Protein AF-A0A2D7C0W1-F1 (afdb_monomer_lite)

Secondary structure (DSSP, 8-state):
------PPP-SPPP---PPPTTHHHHHHHHHHHHHHHHHHHHHHHHHHHHHHHHTT---HHHHHH----HHHHHHHHHHHHHHHHHHHHHHHT--------

Structure (mmCIF, N/CA/C/O backbone):
data_AF-A0A2D7C0W1-F1
#
_entry.id   AF-A0A2D7C0W1-F1
#
loop_
_atom_site.group_PDB
_atom_site.id
_atom_site.type_symbol
_atom_site.label_atom_id
_atom_site.label_alt_id
_atom_site.label_comp_id
_atom_site.label_asym_id
_atom_site.label_entity_id
_atom_site.label_seq_id
_atom_site.pdbx_PDB_ins_code
_atom_site.Cartn_x
_atom_site.Cartn_y
_atom_site.Cartn_z
_atom_site.occupancy
_atom_site.B_iso_or_equiv
_atom_site.auth_seq_id
_atom_site.auth_comp_id
_atom_site.auth_asym_id
_atom_site.auth_atom_id
_atom_site.pdbx_PDB_model_num
ATOM 1 N N . MET A 1 1 ? 3.600 43.812 -45.821 1.00 52.62 1 MET A N 1
ATOM 2 C CA . MET A 1 1 ? 3.532 42.543 -45.056 1.00 52.62 1 MET A CA 1
ATOM 3 C C . MET A 1 1 ? 4.872 42.340 -44.355 1.00 52.62 1 MET A C 1
ATOM 5 O O . MET A 1 1 ? 5.893 42.461 -45.019 1.00 52.62 1 MET A O 1
ATOM 9 N N . LYS A 1 2 ? 4.906 42.151 -43.026 1.00 54.41 2 LYS A N 1
ATOM 10 C CA . LYS A 1 2 ? 6.163 41.908 -42.289 1.00 54.41 2 LYS A CA 1
ATOM 11 C C . LYS A 1 2 ? 6.593 40.452 -42.497 1.00 54.41 2 LYS A C 1
ATOM 13 O O . LYS A 1 2 ? 5.837 39.546 -42.166 1.00 54.41 2 LYS A O 1
ATOM 18 N N . ASN A 1 3 ? 7.800 40.244 -43.021 1.00 60.72 3 ASN A N 1
ATOM 19 C CA . ASN A 1 3 ? 8.396 38.918 -43.176 1.00 60.72 3 ASN A CA 1
ATOM 20 C C . ASN A 1 3 ? 8.899 38.426 -41.814 1.00 60.72 3 ASN A C 1
ATOM 22 O O . ASN A 1 3 ? 9.958 38.851 -41.351 1.00 60.72 3 ASN A O 1
ATOM 26 N N . PHE A 1 4 ? 8.146 37.537 -41.168 1.00 67.19 4 PHE A N 1
ATOM 27 C CA . PHE A 1 4 ? 8.630 36.811 -39.998 1.00 67.19 4 PHE A CA 1
ATOM 28 C C . PHE A 1 4 ? 9.625 35.744 -40.457 1.00 67.19 4 PHE A C 1
ATOM 30 O 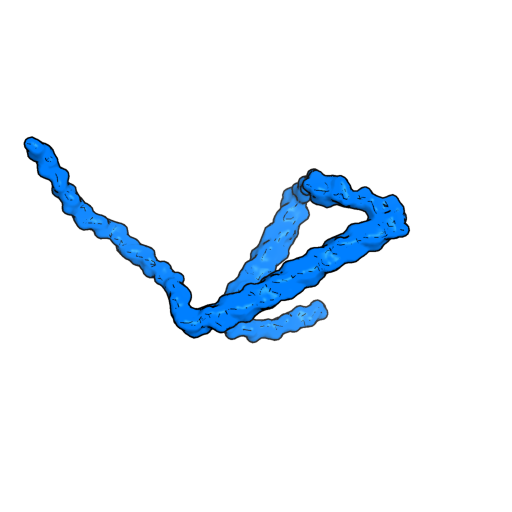O . PHE A 1 4 ? 9.252 34.764 -41.098 1.00 67.19 4 PHE A O 1
ATOM 37 N N . LYS A 1 5 ? 10.911 35.948 -40.158 1.00 72.75 5 LYS A N 1
ATOM 38 C CA . LYS A 1 5 ? 11.933 34.917 -40.353 1.00 72.75 5 LYS A CA 1
ATOM 39 C C . LYS A 1 5 ? 11.802 33.901 -39.219 1.00 72.75 5 LYS A C 1
ATOM 41 O O . LYS A 1 5 ? 12.049 34.232 -38.064 1.00 72.75 5 LYS A O 1
ATOM 46 N N . LEU A 1 6 ? 11.392 32.680 -39.552 1.00 71.50 6 LEU A N 1
ATOM 47 C CA . LEU A 1 6 ? 11.416 31.553 -38.623 1.00 71.50 6 LEU A CA 1
ATOM 48 C C . LEU A 1 6 ? 12.879 31.178 -38.368 1.00 71.50 6 LEU A C 1
ATOM 50 O O . LEU A 1 6 ? 13.591 30.777 -39.288 1.00 71.50 6 LEU A O 1
ATOM 54 N N . HIS A 1 7 ? 13.340 31.339 -37.131 1.00 73.88 7 HIS A N 1
ATOM 55 C CA . HIS A 1 7 ? 14.634 30.810 -36.715 1.00 73.88 7 HIS A CA 1
ATOM 56 C C . HIS A 1 7 ? 14.484 29.317 -36.392 1.00 73.88 7 HIS A C 1
ATOM 58 O O . HIS A 1 7 ? 13.492 28.939 -35.761 1.00 73.88 7 HIS A O 1
ATOM 64 N N . PRO A 1 8 ? 15.426 28.454 -36.817 1.00 72.94 8 PRO A N 1
ATOM 65 C CA . PRO A 1 8 ? 15.360 27.034 -36.500 1.00 72.94 8 PRO A CA 1
ATOM 66 C C . PRO A 1 8 ? 15.400 26.839 -34.982 1.00 72.94 8 PRO A C 1
ATOM 68 O O . PRO A 1 8 ? 16.153 27.516 -34.278 1.00 72.94 8 PRO A O 1
ATOM 71 N N . ALA A 1 9 ? 14.581 25.914 -34.477 1.00 70.62 9 ALA A N 1
ATOM 72 C CA . ALA A 1 9 ? 14.559 25.582 -33.060 1.00 70.62 9 ALA A CA 1
ATOM 73 C C . ALA A 1 9 ? 15.956 25.114 -32.615 1.00 70.62 9 ALA A C 1
ATOM 75 O O . ALA A 1 9 ? 16.475 24.114 -33.104 1.00 70.62 9 ALA A O 1
ATOM 76 N N . THR A 1 10 ? 16.564 25.838 -31.676 1.00 74.06 10 THR A N 1
ATOM 77 C CA . THR A 1 10 ? 17.880 25.510 -31.099 1.00 74.06 10 THR A CA 1
ATOM 78 C C . THR A 1 10 ? 17.791 24.459 -29.990 1.00 74.06 10 THR A C 1
ATOM 80 O O . THR A 1 10 ? 18.809 23.995 -29.474 1.00 74.06 10 THR A O 1
ATOM 83 N N . SER A 1 11 ? 16.575 24.056 -29.607 1.00 67.69 11 SER A N 1
ATOM 84 C CA . SER A 1 11 ? 16.347 23.031 -28.596 1.00 67.69 11 SER A CA 1
ATOM 85 C C . SER A 1 11 ? 16.713 21.651 -29.136 1.00 67.69 11 SER A C 1
ATOM 87 O O . SER A 1 11 ? 16.108 21.173 -30.097 1.00 67.69 11 SER A O 1
ATOM 89 N N . LYS A 1 12 ? 17.653 20.967 -28.477 1.00 66.69 12 LYS A N 1
ATOM 90 C CA . LYS A 1 12 ? 17.920 19.552 -28.753 1.00 66.69 12 LYS A CA 1
ATOM 91 C C . LYS A 1 12 ? 16.654 18.734 -28.449 1.00 66.69 12 LYS A C 1
ATOM 93 O O . LYS A 1 12 ? 16.088 18.908 -27.365 1.00 66.69 12 LYS A O 1
ATOM 98 N N . PRO A 1 13 ? 16.206 17.841 -29.348 1.00 61.34 13 PRO A N 1
ATOM 99 C CA . PRO A 1 13 ? 15.066 16.981 -29.065 1.00 61.34 13 PRO A CA 1
ATOM 100 C C . PRO A 1 13 ? 15.377 16.124 -27.833 1.00 61.34 13 PRO A C 1
ATOM 102 O O . PRO A 1 13 ? 16.417 15.464 -27.768 1.00 61.34 13 PRO A O 1
ATOM 105 N N . ARG A 1 14 ? 14.487 16.134 -26.831 1.00 60.47 14 ARG A N 1
ATOM 106 C CA . ARG A 1 14 ? 14.588 15.190 -25.712 1.00 60.47 14 ARG A CA 1
ATOM 107 C C . ARG A 1 14 ? 14.419 13.784 -26.282 1.00 60.47 14 ARG A C 1
ATOM 109 O O . ARG A 1 14 ? 13.344 13.459 -26.781 1.00 60.47 14 ARG A O 1
ATOM 116 N N . LYS A 1 15 ? 15.454 12.947 -26.178 1.00 59.28 15 LYS A N 1
ATOM 117 C CA . LYS A 1 15 ? 15.328 11.504 -26.412 1.00 59.28 15 LYS A CA 1
ATOM 118 C C . LYS A 1 15 ? 14.391 10.940 -25.346 1.00 59.28 15 LYS A C 1
ATOM 120 O O . LYS A 1 15 ? 14.809 10.718 -24.213 1.00 59.28 15 LYS A O 1
ATOM 125 N N . ARG A 1 16 ? 13.115 10.764 -25.679 1.00 57.91 16 ARG A N 1
ATOM 126 C CA . ARG A 1 16 ? 12.206 9.968 -24.853 1.00 57.91 16 ARG A CA 1
ATOM 127 C C . ARG A 1 16 ? 12.488 8.506 -25.178 1.00 57.91 16 ARG A C 1
ATOM 129 O O . ARG A 1 16 ? 12.418 8.134 -26.347 1.00 57.91 16 ARG A O 1
ATOM 136 N N . LYS A 1 17 ? 12.835 7.700 -24.172 1.00 65.62 17 LYS A N 1
ATOM 137 C CA . LYS A 1 17 ? 12.768 6.242 -24.316 1.00 65.62 17 LYS A CA 1
ATOM 138 C C . LYS A 1 17 ? 11.297 5.914 -24.585 1.00 65.62 17 LYS A C 1
ATOM 140 O O . LYS A 1 17 ? 10.457 6.195 -23.736 1.00 65.62 17 LYS A O 1
ATOM 145 N N . SER A 1 18 ? 10.989 5.466 -25.798 1.00 73.12 18 SER A N 1
ATOM 146 C CA . SER A 1 18 ? 9.680 4.881 -26.093 1.00 73.12 18 SER A CA 1
ATOM 147 C C . SER A 1 18 ? 9.746 3.402 -25.774 1.00 73.12 18 SER A C 1
ATOM 149 O O . SER A 1 18 ? 10.810 2.800 -25.920 1.00 73.12 18 SER A O 1
ATOM 151 N N . LEU A 1 19 ? 8.617 2.861 -25.336 1.00 78.31 19 LEU A N 1
ATOM 152 C CA . LEU A 1 19 ? 8.464 1.431 -25.133 1.00 78.31 19 LEU A CA 1
ATOM 153 C C . LEU A 1 19 ? 8.646 0.714 -26.469 1.00 78.31 19 LEU A C 1
ATOM 155 O O . LEU A 1 19 ? 8.150 1.177 -27.500 1.00 78.31 19 LEU A O 1
ATOM 159 N N . ILE A 1 20 ? 9.377 -0.389 -26.434 1.00 84.06 20 ILE A N 1
ATOM 160 C CA . ILE A 1 20 ? 9.533 -1.309 -27.557 1.00 84.06 20 ILE A CA 1
ATOM 161 C C . ILE A 1 20 ? 8.635 -2.530 -27.349 1.00 84.06 20 ILE A C 1
ATOM 163 O O . ILE A 1 20 ? 8.097 -2.748 -26.268 1.00 84.06 20 ILE A O 1
ATOM 167 N N . GLU A 1 21 ? 8.457 -3.338 -28.390 1.00 84.06 21 GLU A N 1
ATOM 168 C CA . GLU A 1 21 ? 7.550 -4.493 -28.361 1.00 84.06 21 GLU A CA 1
ATOM 169 C C . GLU A 1 21 ? 7.876 -5.483 -27.227 1.00 84.06 21 GLU A C 1
ATOM 171 O O . GLU A 1 21 ? 6.972 -5.965 -26.551 1.00 84.06 21 GLU A O 1
ATOM 176 N N . SER A 1 22 ? 9.161 -5.690 -26.921 1.00 82.88 22 SER A N 1
ATOM 177 C CA . SER A 1 22 ? 9.595 -6.547 -25.809 1.00 82.88 22 SER A CA 1
ATOM 178 C C . SER A 1 22 ? 9.274 -5.993 -24.414 1.00 82.88 22 SER A C 1
ATOM 180 O O . SER A 1 22 ? 9.363 -6.729 -23.435 1.00 82.88 22 SER A O 1
ATOM 182 N N . ASP A 1 23 ? 8.917 -4.712 -24.290 1.00 84.12 23 ASP A N 1
ATOM 183 C CA . ASP A 1 23 ? 8.530 -4.121 -23.003 1.00 84.12 23 ASP A CA 1
ATOM 184 C C . ASP A 1 23 ? 7.077 -4.459 -22.634 1.00 84.12 23 ASP A C 1
ATOM 186 O O . ASP A 1 23 ? 6.696 -4.345 -21.469 1.00 84.12 23 ASP A O 1
ATOM 190 N N . VAL A 1 24 ? 6.258 -4.894 -23.602 1.00 87.69 24 VAL A N 1
ATOM 191 C CA . VAL A 1 24 ? 4.827 -5.174 -23.397 1.00 87.69 24 VAL A CA 1
ATOM 192 C C . VAL A 1 24 ? 4.620 -6.285 -22.368 1.00 87.69 24 VAL A C 1
ATOM 194 O O . VAL A 1 24 ? 3.783 -6.144 -21.477 1.00 87.69 24 VAL A O 1
ATOM 197 N N . GLU A 1 25 ? 5.412 -7.356 -22.437 1.00 84.25 25 GLU A N 1
ATOM 198 C CA . GLU A 1 25 ? 5.343 -8.465 -21.478 1.00 84.25 25 GLU A CA 1
ATOM 199 C C . GLU A 1 25 ? 5.728 -8.015 -20.064 1.00 84.25 25 GLU A C 1
ATOM 201 O O . GLU A 1 25 ? 5.024 -8.321 -19.100 1.00 84.25 25 GLU A O 1
ATOM 206 N N . LYS A 1 26 ? 6.797 -7.217 -19.941 1.00 82.56 26 LYS A N 1
ATOM 207 C CA . LYS A 1 26 ? 7.261 -6.682 -18.652 1.00 82.56 26 LYS A CA 1
ATOM 208 C C . LYS A 1 26 ? 6.230 -5.751 -18.020 1.00 82.56 26 LYS A C 1
ATOM 210 O O . LYS A 1 26 ? 5.983 -5.825 -16.821 1.00 82.56 26 LYS A O 1
ATOM 215 N N . ILE A 1 27 ? 5.581 -4.913 -18.827 1.00 86.44 27 ILE A N 1
ATOM 216 C CA . ILE A 1 27 ? 4.48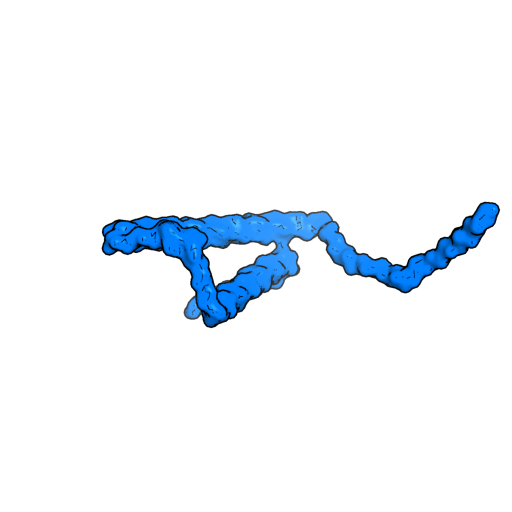9 -4.047 -18.370 1.00 86.44 27 ILE A CA 1
ATOM 217 C C . ILE A 1 27 ? 3.286 -4.878 -17.932 1.00 86.44 27 ILE A C 1
ATOM 219 O O . ILE A 1 27 ? 2.720 -4.604 -16.876 1.00 86.44 27 ILE A O 1
ATOM 223 N N . GLY A 1 28 ? 2.908 -5.899 -18.705 1.00 86.88 28 GLY A N 1
ATOM 224 C CA . GLY A 1 28 ? 1.836 -6.819 -18.328 1.00 86.88 28 GLY A CA 1
ATOM 225 C C . GLY A 1 28 ? 2.105 -7.470 -16.972 1.00 86.88 28 GLY A C 1
ATOM 226 O O . GLY A 1 28 ? 1.243 -7.447 -16.094 1.00 86.88 28 GLY A O 1
ATOM 227 N N . GLN A 1 29 ? 3.330 -7.957 -16.762 1.00 84.69 29 GLN A N 1
ATOM 228 C CA . GLN A 1 29 ? 3.753 -8.532 -15.489 1.00 84.69 29 GLN A CA 1
ATOM 229 C C . GLN A 1 29 ? 3.713 -7.506 -14.348 1.00 84.69 29 GLN A C 1
ATOM 231 O O . GLN A 1 29 ? 3.141 -7.790 -13.298 1.00 84.69 29 GLN A O 1
ATOM 236 N N . ALA A 1 30 ? 4.258 -6.304 -14.552 1.00 83.69 30 ALA A N 1
ATOM 237 C CA . ALA A 1 30 ? 4.267 -5.251 -13.539 1.00 83.69 30 ALA A CA 1
ATOM 238 C C . ALA A 1 30 ? 2.848 -4.808 -13.143 1.00 83.69 30 ALA A C 1
ATOM 240 O O . ALA A 1 30 ? 2.581 -4.589 -11.962 1.00 83.69 30 ALA A O 1
ATOM 241 N N . ILE A 1 31 ? 1.917 -4.723 -14.102 1.00 89.00 31 ILE A N 1
ATOM 242 C CA . ILE A 1 31 ? 0.505 -4.418 -13.830 1.00 89.00 31 ILE A CA 1
ATOM 243 C C . ILE A 1 31 ? -0.123 -5.527 -12.987 1.00 89.00 31 ILE A C 1
ATOM 245 O O . ILE A 1 31 ? -0.749 -5.223 -11.977 1.00 89.00 31 ILE A O 1
ATOM 249 N N . LEU A 1 32 ? 0.066 -6.798 -13.354 1.00 87.88 32 LEU A N 1
ATOM 250 C CA . LEU A 1 32 ? -0.482 -7.926 -12.594 1.00 87.88 32 LEU A CA 1
ATOM 251 C C . LEU A 1 32 ? 0.065 -7.969 -11.161 1.00 87.88 32 LEU A C 1
ATOM 253 O O . LEU A 1 32 ? -0.710 -8.134 -10.215 1.00 87.88 32 LEU A O 1
ATOM 257 N N . THR A 1 33 ? 1.375 -7.768 -10.992 1.00 84.88 33 THR A N 1
ATOM 258 C CA . THR A 1 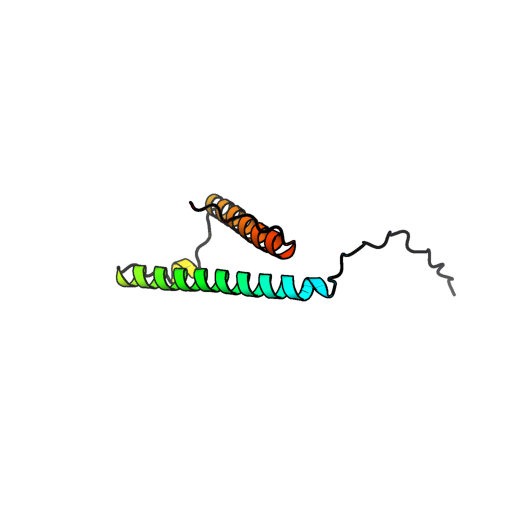33 ? 2.011 -7.661 -9.673 1.00 84.88 33 THR A CA 1
ATOM 259 C C . THR A 1 33 ? 1.409 -6.502 -8.879 1.00 84.88 33 THR A C 1
ATOM 261 O O . THR A 1 33 ? 0.952 -6.701 -7.755 1.00 84.88 33 THR A O 1
ATOM 264 N N . LEU A 1 34 ? 1.321 -5.307 -9.471 1.00 86.19 34 LEU A N 1
ATOM 265 C CA . LEU A 1 34 ? 0.769 -4.130 -8.803 1.00 86.19 34 LEU A CA 1
ATOM 266 C C . LEU A 1 34 ? -0.701 -4.327 -8.409 1.00 86.19 34 LEU A C 1
ATOM 268 O O . LEU A 1 34 ? -1.085 -3.985 -7.294 1.00 86.19 34 LEU A O 1
ATOM 272 N N . THR A 1 35 ? -1.524 -4.906 -9.285 1.00 89.81 35 THR A N 1
ATOM 273 C CA . THR A 1 35 ? -2.929 -5.208 -8.984 1.00 89.81 35 THR A CA 1
ATOM 274 C C . THR A 1 35 ? -3.048 -6.169 -7.803 1.00 89.81 35 THR A C 1
ATOM 276 O O . THR A 1 35 ? -3.854 -5.925 -6.905 1.00 89.81 35 THR A O 1
ATOM 279 N N . LYS A 1 36 ? -2.228 -7.225 -7.759 1.00 88.44 36 LYS A N 1
ATOM 280 C CA . LYS A 1 36 ? -2.212 -8.180 -6.643 1.00 88.44 36 LYS A CA 1
ATOM 281 C C . LYS A 1 36 ? -1.826 -7.511 -5.321 1.00 88.44 36 LYS A C 1
ATOM 283 O O . LYS A 1 36 ? -2.473 -7.755 -4.301 1.00 88.44 36 LYS A O 1
ATOM 288 N N . GLU A 1 37 ? -0.795 -6.673 -5.334 1.00 85.38 37 GLU A N 1
ATOM 289 C CA . GLU A 1 37 ? -0.343 -5.943 -4.146 1.00 85.38 37 GLU A CA 1
ATOM 290 C C . GLU A 1 37 ? -1.420 -4.966 -3.650 1.00 85.38 37 GLU A C 1
ATOM 292 O O . GLU A 1 37 ? -1.746 -4.961 -2.463 1.00 85.38 37 GLU A O 1
ATOM 297 N N . ILE A 1 38 ? -2.044 -4.199 -4.555 1.00 90.88 38 ILE A N 1
ATOM 298 C CA . ILE A 1 38 ? -3.145 -3.283 -4.214 1.00 90.88 38 ILE A CA 1
ATOM 299 C C . ILE A 1 38 ? -4.313 -4.051 -3.596 1.00 90.88 38 ILE A C 1
ATOM 301 O O . ILE A 1 38 ? -4.836 -3.636 -2.562 1.00 90.88 38 ILE A O 1
ATOM 305 N N . TRP A 1 39 ? -4.703 -5.179 -4.194 1.00 91.25 39 TRP A N 1
ATOM 306 C CA . TRP A 1 39 ? -5.806 -5.984 -3.678 1.00 91.25 39 TRP A CA 1
ATOM 307 C C . TRP A 1 39 ? -5.503 -6.546 -2.286 1.00 91.25 39 TRP A C 1
ATOM 309 O O . TRP A 1 39 ? -6.329 -6.460 -1.384 1.00 91.25 39 TRP A O 1
ATOM 319 N N . THR A 1 40 ? -4.280 -7.035 -2.073 1.00 90.81 40 THR A N 1
ATOM 320 C CA . THR A 1 40 ? -3.843 -7.545 -0.766 1.00 90.81 40 THR A CA 1
ATOM 321 C C . THR A 1 40 ? -3.901 -6.458 0.311 1.00 90.81 40 THR A C 1
ATOM 323 O O . THR A 1 40 ? -4.312 -6.722 1.442 1.00 90.81 40 THR A O 1
ATOM 326 N N . LEU A 1 41 ? -3.512 -5.223 -0.021 1.00 90.94 41 LEU A N 1
ATOM 327 C CA . LEU A 1 41 ? -3.601 -4.086 0.896 1.00 90.94 41 LEU A CA 1
ATOM 328 C C . LEU A 1 41 ? -5.053 -3.698 1.194 1.00 90.94 41 LEU A C 1
ATOM 330 O O . LEU A 1 41 ? -5.385 -3.482 2.359 1.00 90.94 41 LEU A O 1
ATOM 334 N N . ALA A 1 42 ? -5.913 -3.660 0.173 1.00 92.38 42 ALA A N 1
ATOM 335 C CA . ALA A 1 42 ? -7.335 -3.366 0.333 1.00 92.38 42 ALA A CA 1
ATOM 336 C C . ALA A 1 42 ? -8.030 -4.406 1.228 1.00 92.38 42 ALA A C 1
ATOM 338 O O . ALA A 1 42 ? -8.704 -4.034 2.187 1.00 92.38 42 ALA A O 1
ATOM 339 N N . ASP A 1 43 ? -7.787 -5.700 0.992 1.00 96.44 43 ASP A N 1
ATOM 340 C CA . ASP A 1 43 ? -8.328 -6.782 1.821 1.00 96.44 43 ASP A CA 1
ATOM 341 C C . ASP A 1 43 ? -7.880 -6.643 3.278 1.00 96.44 43 ASP A C 1
ATOM 343 O O . ASP A 1 43 ? -8.695 -6.702 4.201 1.00 96.44 43 ASP A O 1
ATOM 347 N N . ARG A 1 44 ? -6.583 -6.407 3.513 1.00 95.88 44 ARG A N 1
ATOM 348 C CA . ARG A 1 44 ? -6.055 -6.221 4.873 1.00 95.88 44 ARG A CA 1
ATOM 349 C C . ARG A 1 44 ? -6.668 -5.010 5.570 1.00 95.88 44 ARG A C 1
ATOM 351 O O . ARG A 1 44 ? -6.932 -5.094 6.770 1.00 95.88 44 ARG A O 1
ATOM 358 N N . GLN A 1 45 ? -6.902 -3.920 4.846 1.00 94.50 45 GLN A N 1
ATOM 359 C CA . GLN A 1 45 ? -7.535 -2.717 5.379 1.00 94.50 45 GLN A CA 1
ATOM 360 C C . GLN A 1 45 ? -8.984 -3.006 5.805 1.00 94.50 45 GLN A C 1
ATOM 362 O O . GLN A 1 45 ? -9.325 -2.822 6.974 1.00 94.50 45 GLN A O 1
ATOM 367 N N . ILE A 1 46 ? -9.786 -3.596 4.912 1.00 95.00 46 ILE A N 1
ATOM 368 C CA . ILE A 1 46 ? -11.184 -3.977 5.180 1.00 95.00 46 ILE A CA 1
ATOM 369 C C . ILE A 1 46 ? -11.274 -4.943 6.366 1.00 95.00 46 ILE A C 1
ATOM 371 O O . ILE A 1 46 ? -12.119 -4.787 7.252 1.00 95.00 46 ILE A O 1
ATOM 375 N N . ILE A 1 47 ? -10.405 -5.956 6.407 1.00 96.81 47 ILE A N 1
ATOM 376 C CA . ILE A 1 47 ? -10.357 -6.926 7.505 1.00 96.81 47 ILE A CA 1
ATOM 377 C C . ILE A 1 47 ? -10.005 -6.226 8.823 1.00 96.81 47 ILE A C 1
ATOM 379 O O . ILE A 1 47 ? -10.635 -6.510 9.842 1.00 96.81 47 ILE A O 1
ATOM 383 N N . THR A 1 48 ? -9.036 -5.306 8.815 1.00 96.69 48 THR A N 1
ATOM 384 C CA . THR A 1 48 ? -8.616 -4.561 10.012 1.00 96.69 48 THR A CA 1
ATOM 385 C C . THR A 1 48 ? -9.760 -3.717 10.563 1.00 96.69 48 THR A C 1
ATOM 387 O O . THR A 1 48 ? -10.080 -3.835 11.747 1.00 96.69 48 THR A O 1
ATOM 390 N N . GLU A 1 49 ? -10.434 -2.945 9.710 1.00 95.56 49 GLU A N 1
ATOM 391 C CA . GLU A 1 49 ? -11.610 -2.149 10.081 1.00 95.56 49 GLU A CA 1
ATOM 392 C C . GLU A 1 49 ? -12.724 -3.024 10.668 1.00 95.56 49 GLU A C 1
ATOM 394 O O . GLU A 1 49 ? -13.268 -2.728 11.733 1.00 95.56 49 GLU A O 1
ATOM 399 N N . ASN A 1 50 ? -13.013 -4.169 10.041 1.00 96.62 50 ASN A N 1
ATOM 400 C CA . ASN A 1 50 ? -14.017 -5.107 10.544 1.00 96.62 50 ASN A CA 1
ATOM 401 C C . ASN A 1 50 ? -13.635 -5.720 11.899 1.00 96.62 50 ASN A C 1
ATOM 403 O O . ASN A 1 50 ? -14.499 -5.908 12.757 1.00 96.62 50 ASN A O 1
ATOM 407 N N . ILE A 1 51 ? -12.359 -6.055 12.112 1.00 97.56 51 ILE A N 1
ATOM 408 C CA . ILE A 1 51 ? -11.874 -6.577 13.397 1.00 97.56 51 ILE A CA 1
ATOM 409 C C . ILE A 1 51 ? -11.996 -5.508 14.488 1.00 97.56 51 ILE A C 1
ATOM 411 O O . ILE A 1 51 ? -12.439 -5.829 15.591 1.00 97.56 51 ILE A O 1
ATOM 415 N N . LEU A 1 52 ? -11.630 -4.258 14.198 1.00 97.25 52 LEU A N 1
ATOM 416 C CA . LEU A 1 52 ? -11.761 -3.144 15.140 1.00 97.25 52 LEU A CA 1
ATOM 417 C C . LEU A 1 52 ? -13.227 -2.892 15.492 1.00 97.25 52 LEU A C 1
ATOM 419 O O . LEU A 1 52 ? -13.577 -2.867 16.674 1.00 97.25 52 LEU A O 1
ATOM 423 N N . LYS A 1 53 ? -14.106 -2.865 14.486 1.00 96.50 53 LYS A N 1
ATOM 424 C CA . LYS A 1 53 ? -15.548 -2.707 14.684 1.00 96.50 53 LYS A CA 1
ATOM 425 C C . LYS A 1 53 ? -16.141 -3.825 15.539 1.00 96.50 53 LYS A C 1
ATOM 427 O O . LYS A 1 53 ? -16.902 -3.555 16.463 1.00 96.50 53 LYS A O 1
ATOM 432 N N . LYS A 1 54 ? -15.732 -5.082 15.316 1.00 96.81 54 LYS A N 1
ATOM 433 C CA . LYS A 1 54 ? -16.117 -6.229 16.168 1.00 96.81 54 LYS A CA 1
ATOM 434 C C . LYS A 1 54 ? -15.658 -6.085 17.622 1.00 96.81 54 LYS A C 1
ATOM 436 O O . LYS A 1 54 ? -16.287 -6.655 18.507 1.00 96.81 54 LYS A O 1
ATOM 441 N N . LYS A 1 55 ? -14.580 -5.339 17.873 1.00 97.50 55 LYS A N 1
ATOM 442 C CA . LYS A 1 55 ? -14.082 -5.006 19.217 1.00 97.50 55 LYS A CA 1
ATOM 443 C C . LYS A 1 55 ? -14.718 -3.736 19.800 1.00 97.50 55 LYS A C 1
ATOM 445 O O . LYS A 1 55 ? -14.312 -3.310 20.876 1.00 97.50 55 LYS A O 1
ATOM 450 N N . GLY A 1 56 ? -15.705 -3.152 19.118 1.00 96.88 56 GLY A N 1
ATOM 451 C CA . GLY A 1 56 ? -16.407 -1.943 19.552 1.00 96.88 56 GLY A CA 1
ATOM 452 C C . GLY A 1 56 ? -15.701 -0.634 19.194 1.00 96.88 56 GLY A C 1
ATOM 453 O O . GLY A 1 56 ? -16.076 0.404 19.726 1.00 96.88 56 GLY A O 1
ATOM 454 N N . ILE A 1 57 ? -14.692 -0.672 18.320 1.00 97.19 57 ILE A N 1
ATOM 455 C CA . ILE A 1 57 ? -13.953 0.506 17.855 1.00 97.19 57 ILE A CA 1
ATOM 456 C C . ILE A 1 57 ? -14.337 0.748 16.388 1.00 97.19 57 ILE A C 1
ATOM 458 O O . ILE A 1 57 ? -13.854 0.045 15.501 1.00 97.19 57 ILE A O 1
ATOM 462 N N . ASP A 1 58 ? -15.251 1.687 16.133 1.00 94.25 58 ASP A N 1
ATOM 463 C CA . ASP A 1 58 ? -15.670 2.052 14.772 1.00 94.25 58 ASP A CA 1
ATOM 464 C C . ASP A 1 58 ? -14.872 3.264 14.282 1.00 94.25 58 ASP A C 1
ATOM 466 O O . ASP A 1 58 ? -15.104 4.377 14.741 1.00 94.25 58 ASP A O 1
ATOM 470 N N . ILE A 1 59 ? -13.938 3.020 13.360 1.00 94.00 59 ILE A N 1
ATOM 471 C CA . ILE A 1 59 ? -13.012 4.033 12.831 1.00 94.00 59 ILE A CA 1
ATOM 472 C C . ILE A 1 59 ? -13.384 4.525 11.430 1.00 94.00 59 ILE A C 1
ATOM 474 O O . ILE A 1 59 ? -12.568 5.154 10.761 1.00 94.00 59 ILE A O 1
ATOM 478 N N . THR A 1 60 ? -14.589 4.204 10.949 1.00 89.69 60 THR A N 1
ATOM 479 C CA . THR A 1 60 ? -14.994 4.470 9.557 1.00 89.69 60 THR A CA 1
ATOM 480 C C . THR A 1 60 ? -14.887 5.959 9.207 1.00 89.69 60 THR A C 1
ATOM 482 O O . THR A 1 60 ? -14.281 6.314 8.201 1.00 89.69 60 THR A O 1
ATOM 485 N N . GLU A 1 61 ? -15.436 6.840 10.050 1.00 92.31 61 GLU A N 1
ATOM 486 C CA . GLU A 1 61 ? -15.360 8.292 9.828 1.00 92.31 61 GLU A CA 1
ATOM 487 C C . GLU A 1 61 ? -13.943 8.827 10.041 1.00 92.31 61 GLU A C 1
ATOM 489 O O . GLU A 1 61 ? -13.484 9.708 9.317 1.00 92.31 61 GLU A O 1
ATOM 494 N N . GLU A 1 62 ? -13.229 8.276 11.020 1.00 92.69 62 GLU A N 1
ATOM 495 C CA . GLU A 1 62 ? -11.873 8.703 11.339 1.00 92.69 62 GLU A CA 1
ATOM 496 C C . GLU A 1 62 ? -10.945 8.445 10.159 1.00 92.69 62 GLU A C 1
ATOM 498 O O . GLU A 1 62 ? -10.214 9.351 9.800 1.00 92.69 62 GLU A O 1
ATOM 503 N N . ILE A 1 63 ? -11.029 7.293 9.485 1.00 90.06 63 ILE A N 1
ATOM 504 C CA . ILE A 1 63 ? -10.238 7.011 8.277 1.00 90.06 63 ILE A CA 1
ATOM 505 C C . ILE A 1 63 ? -10.475 8.048 7.173 1.00 90.06 63 ILE A C 1
ATOM 507 O O . ILE A 1 63 ? -9.507 8.511 6.571 1.00 90.06 63 ILE A O 1
ATOM 511 N N . GLU A 1 64 ? -11.731 8.417 6.909 1.00 87.75 64 GLU A N 1
ATOM 512 C CA . GLU A 1 64 ? -12.084 9.329 5.812 1.00 87.75 64 GLU A CA 1
ATOM 513 C C . GLU A 1 64 ? -11.548 10.749 6.049 1.00 87.75 64 GLU A C 1
ATOM 515 O O . GLU A 1 64 ? -11.117 11.433 5.120 1.00 87.75 64 GLU A O 1
ATOM 520 N N . PHE A 1 65 ? -11.546 11.194 7.307 1.00 93.25 65 PHE A N 1
ATOM 521 C CA . PHE A 1 65 ? -11.185 12.567 7.665 1.00 93.25 65 PHE A CA 1
ATOM 522 C C . PHE A 1 65 ? -9.809 12.701 8.328 1.00 93.25 65 PHE A C 1
ATOM 524 O O . PHE A 1 65 ? -9.376 13.825 8.609 1.00 93.25 65 PHE A O 1
ATOM 531 N N . TYR A 1 66 ? -9.104 11.593 8.574 1.00 92.88 66 TYR A N 1
ATOM 532 C CA . TYR A 1 66 ? -7.819 11.606 9.263 1.00 92.88 66 TYR A CA 1
ATOM 533 C C . TYR A 1 66 ? -6.778 12.408 8.483 1.00 92.88 66 TYR A C 1
ATOM 535 O O . TYR A 1 66 ? -6.523 12.176 7.302 1.00 92.88 66 TYR A O 1
ATOM 543 N N . GLN A 1 67 ? -6.123 13.331 9.184 1.00 92.75 67 GLN A N 1
ATOM 544 C CA . GLN A 1 67 ? -4.984 14.076 8.665 1.00 92.75 67 GLN A CA 1
ATOM 545 C C . GLN A 1 67 ? -3.701 13.515 9.289 1.00 92.75 67 GLN A C 1
ATOM 547 O O . GLN A 1 67 ? -3.526 13.623 10.508 1.00 92.75 67 GLN A O 1
ATOM 552 N N . PRO A 1 68 ? -2.798 12.918 8.489 1.00 90.12 68 PRO A N 1
ATOM 553 C CA . PRO A 1 68 ? -1.526 12.416 8.984 1.00 90.12 68 PRO A CA 1
ATOM 554 C C . PRO A 1 68 ? -0.695 13.526 9.623 1.00 90.12 68 PRO A C 1
ATOM 556 O O . PRO A 1 68 ? -0.640 14.656 9.132 1.00 90.12 68 PRO A O 1
ATOM 559 N N . THR A 1 69 ? 0.016 13.195 10.700 1.00 94.81 69 THR A N 1
ATOM 560 C CA . THR A 1 69 ? 1.028 14.108 11.235 1.00 94.81 69 THR A CA 1
ATOM 561 C C . THR A 1 69 ? 2.211 14.218 10.261 1.00 94.81 69 THR A C 1
ATOM 563 O O . THR A 1 69 ? 2.429 13.313 9.446 1.00 94.81 69 THR A O 1
ATOM 566 N N . PRO A 1 70 ? 3.034 15.279 10.343 1.00 94.94 70 PRO A N 1
ATOM 567 C CA . PRO A 1 70 ? 4.226 15.408 9.503 1.00 94.94 70 PRO A CA 1
ATOM 568 C C . PRO A 1 70 ? 5.197 14.221 9.613 1.00 94.94 70 PRO A C 1
ATOM 570 O O . PRO A 1 70 ? 5.895 13.890 8.654 1.00 94.94 70 PRO A O 1
ATOM 573 N N . GLU A 1 71 ? 5.263 13.579 10.779 1.00 94.06 71 GLU A N 1
ATOM 574 C CA . GLU A 1 71 ? 6.086 12.394 11.027 1.00 94.06 71 GLU A CA 1
ATOM 575 C C . GLU A 1 71 ? 5.530 11.176 10.290 1.00 94.06 71 GLU A C 1
ATOM 577 O O . GLU A 1 71 ? 6.281 10.482 9.600 1.00 94.06 71 GLU A O 1
ATOM 582 N N . LEU A 1 72 ? 4.215 10.955 10.384 1.00 91.88 72 LEU A N 1
ATOM 583 C CA . LEU A 1 72 ? 3.549 9.859 9.692 1.00 91.88 72 LEU A CA 1
ATOM 584 C C . LEU A 1 72 ? 3.615 10.045 8.171 1.00 91.88 72 LEU A C 1
ATOM 586 O O . LEU A 1 72 ? 3.925 9.095 7.458 1.00 91.88 72 LEU A O 1
ATOM 590 N N . GLU A 1 73 ? 3.431 11.266 7.666 1.00 93.06 73 GLU A N 1
ATOM 591 C CA . GLU A 1 73 ? 3.535 11.557 6.229 1.00 93.06 73 GLU A CA 1
ATOM 592 C C . GLU A 1 73 ? 4.933 11.227 5.680 1.00 93.06 73 GLU A C 1
ATOM 594 O O . GLU A 1 73 ? 5.066 10.641 4.605 1.00 93.06 73 GLU A O 1
ATOM 599 N N . LYS A 1 74 ? 5.999 11.522 6.437 1.00 94.06 74 LYS A N 1
ATOM 600 C CA . LYS A 1 74 ? 7.370 11.136 6.056 1.00 94.06 74 LYS A CA 1
ATOM 601 C C . LYS A 1 74 ? 7.547 9.623 5.999 1.00 94.06 74 LYS A C 1
ATOM 603 O O . LYS A 1 74 ? 8.234 9.116 5.108 1.00 94.06 74 LYS A O 1
ATOM 608 N N . GLU A 1 75 ? 6.957 8.892 6.940 1.00 92.38 75 GLU A N 1
ATOM 609 C CA . GLU A 1 75 ? 7.009 7.432 6.926 1.00 92.38 75 GLU A CA 1
ATOM 610 C C . GLU A 1 75 ? 6.249 6.860 5.721 1.00 92.38 75 GLU A C 1
ATOM 612 O O . GLU A 1 75 ? 6.773 5.981 5.025 1.00 92.38 75 GLU A O 1
ATOM 617 N N . LEU A 1 76 ? 5.053 7.386 5.441 1.00 90.94 76 LEU A N 1
ATOM 618 C CA . LEU A 1 76 ? 4.244 7.014 4.282 1.00 90.94 76 LEU A CA 1
ATOM 619 C C . LEU A 1 76 ? 4.980 7.306 2.971 1.00 90.94 76 LEU A C 1
ATOM 621 O O . LEU A 1 76 ? 5.021 6.444 2.093 1.00 90.94 76 LEU A O 1
ATOM 625 N 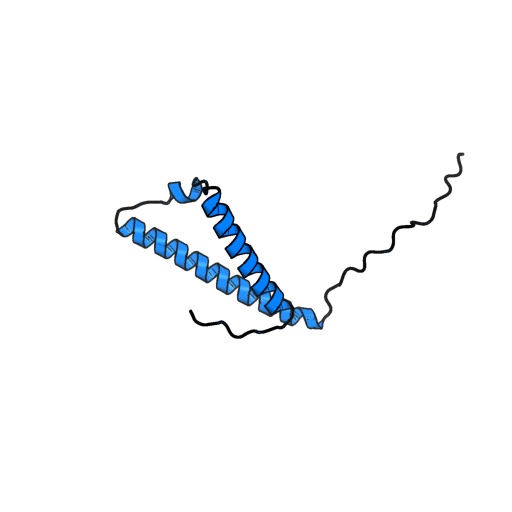N . ASP A 1 77 ? 5.638 8.460 2.849 1.00 92.19 7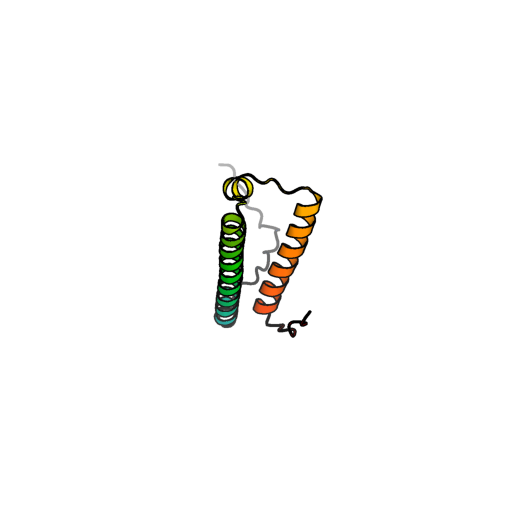7 ASP A N 1
ATOM 626 C CA . ASP A 1 77 ? 6.437 8.805 1.672 1.00 92.19 77 ASP A CA 1
ATOM 627 C C . ASP A 1 77 ? 7.623 7.851 1.467 1.00 92.19 77 ASP A C 1
ATOM 629 O O . ASP A 1 77 ? 7.870 7.385 0.350 1.00 92.19 77 ASP A O 1
ATOM 633 N N . ARG A 1 78 ? 8.318 7.474 2.548 1.00 92.69 78 ARG A N 1
ATOM 634 C CA . ARG A 1 78 ? 9.386 6.464 2.493 1.00 92.69 78 ARG A CA 1
ATOM 635 C C . ARG A 1 78 ? 8.857 5.123 1.979 1.00 92.69 78 ARG A C 1
ATOM 637 O O . ARG A 1 78 ? 9.467 4.529 1.088 1.00 92.69 78 ARG A O 1
ATOM 644 N N . LYS A 1 79 ? 7.720 4.656 2.504 1.00 87.44 79 LYS A N 1
ATOM 645 C CA . LYS A 1 79 ? 7.081 3.400 2.070 1.00 87.44 79 LYS A CA 1
ATOM 646 C C . LYS A 1 79 ? 6.627 3.471 0.608 1.00 87.44 79 LYS A C 1
ATOM 648 O O . LYS A 1 79 ? 6.874 2.537 -0.153 1.00 87.44 79 LYS A O 1
ATOM 653 N N . ARG A 1 80 ? 6.040 4.599 0.190 1.00 88.25 80 ARG A N 1
ATOM 654 C CA . ARG A 1 80 ? 5.617 4.862 -1.195 1.00 88.25 80 ARG A CA 1
ATOM 655 C C . ARG A 1 80 ? 6.796 4.782 -2.163 1.00 88.25 80 ARG A C 1
ATOM 657 O O . ARG A 1 80 ? 6.710 4.090 -3.173 1.00 88.25 80 ARG A O 1
ATOM 664 N N . LYS A 1 81 ? 7.922 5.421 -1.833 1.00 88.62 81 LYS A N 1
ATOM 665 C CA . LYS A 1 81 ? 9.156 5.361 -2.636 1.00 88.62 81 LYS A CA 1
ATOM 666 C C . LYS A 1 81 ? 9.707 3.941 -2.755 1.00 88.62 81 LYS A C 1
ATOM 668 O O . LYS A 1 81 ? 10.118 3.553 -3.843 1.00 88.62 81 LYS A O 1
ATOM 673 N N . ALA A 1 82 ? 9.671 3.155 -1.677 1.00 85.25 82 ALA A N 1
ATOM 674 C CA . ALA A 1 82 ? 10.102 1.757 -1.706 1.00 85.25 82 ALA A CA 1
ATOM 675 C C . ALA A 1 82 ? 9.203 0.879 -2.597 1.00 85.25 82 ALA A C 1
ATOM 677 O O . ALA A 1 82 ? 9.706 0.025 -3.321 1.00 85.25 82 ALA A O 1
ATOM 678 N N . LEU A 1 83 ? 7.881 1.096 -2.584 1.00 82.19 83 LEU A N 1
ATOM 679 C CA . LEU A 1 83 ? 6.958 0.417 -3.501 1.00 82.19 83 LEU A CA 1
ATOM 680 C C . LEU A 1 83 ? 7.235 0.796 -4.960 1.00 82.19 83 LEU A C 1
ATOM 682 O O . LEU A 1 83 ? 7.364 -0.089 -5.798 1.00 82.19 83 LEU A O 1
ATOM 686 N N . ILE A 1 84 ? 7.374 2.093 -5.252 1.00 84.62 84 ILE A N 1
ATOM 687 C CA . ILE A 1 84 ? 7.688 2.576 -6.605 1.00 84.62 84 ILE A CA 1
ATOM 688 C C . ILE A 1 84 ? 8.999 1.965 -7.101 1.00 84.62 84 ILE A C 1
ATOM 690 O O . ILE A 1 84 ? 9.056 1.522 -8.242 1.00 84.62 84 ILE A O 1
ATOM 694 N N . LYS A 1 85 ? 10.030 1.897 -6.246 1.00 84.12 85 LYS A N 1
ATOM 695 C CA . LYS A 1 85 ? 11.302 1.267 -6.604 1.00 84.12 85 LYS A CA 1
ATOM 696 C C . LYS A 1 85 ? 11.102 -0.194 -7.015 1.00 84.12 85 LYS A C 1
ATOM 698 O O . LYS A 1 85 ? 11.535 -0.549 -8.097 1.00 84.12 85 LYS A O 1
ATOM 703 N N . ARG A 1 86 ? 10.383 -0.996 -6.219 1.00 78.00 86 ARG A N 1
ATOM 704 C CA . ARG A 1 86 ? 10.099 -2.406 -6.551 1.00 78.00 86 ARG A CA 1
ATOM 705 C C . ARG A 1 86 ? 9.396 -2.559 -7.902 1.00 78.00 86 ARG A C 1
ATOM 707 O O . ARG A 1 86 ? 9.805 -3.378 -8.709 1.00 78.00 86 ARG A O 1
ATOM 714 N N . VAL A 1 87 ? 8.393 -1.723 -8.180 1.00 79.75 87 VAL A N 1
ATOM 715 C CA . VAL A 1 87 ? 7.683 -1.741 -9.473 1.00 79.75 87 VAL A CA 1
ATOM 716 C C . VAL A 1 87 ? 8.611 -1.371 -10.637 1.00 79.75 87 VAL A C 1
ATOM 718 O O . VAL A 1 87 ? 8.491 -1.935 -11.720 1.00 79.75 87 VAL A O 1
ATOM 721 N N . ILE A 1 88 ? 9.532 -0.423 -10.437 1.00 82.12 88 ILE A N 1
ATOM 722 C CA . ILE A 1 88 ? 10.525 -0.054 -11.455 1.00 82.12 88 ILE A CA 1
ATOM 723 C C . ILE A 1 88 ? 11.545 -1.181 -11.656 1.00 82.12 88 ILE A C 1
ATOM 725 O O . ILE A 1 88 ? 11.816 -1.524 -12.802 1.00 82.12 88 ILE A O 1
ATOM 729 N N . ASP A 1 89 ? 12.058 -1.782 -10.581 1.00 78.31 89 ASP A N 1
ATOM 730 C CA . ASP A 1 89 ? 13.005 -2.903 -10.648 1.00 78.31 89 ASP A CA 1
ATOM 731 C C . ASP A 1 89 ? 12.387 -4.087 -11.435 1.00 78.31 89 ASP A C 1
ATOM 733 O O . ASP A 1 89 ? 13.028 -4.653 -12.326 1.00 78.31 89 ASP A O 1
ATOM 737 N N . ASP A 1 90 ? 11.101 -4.387 -11.196 1.00 73.75 90 ASP A N 1
ATOM 738 C CA . ASP A 1 90 ? 10.333 -5.400 -11.938 1.00 73.75 90 ASP A CA 1
ATOM 739 C C . ASP A 1 90 ? 10.214 -5.063 -13.437 1.00 73.75 90 ASP A C 1
ATOM 741 O O . ASP A 1 90 ? 10.354 -5.940 -14.294 1.00 73.75 90 ASP A O 1
ATOM 745 N N . LEU A 1 91 ? 9.982 -3.788 -13.776 1.00 74.38 91 LEU A N 1
ATOM 746 C CA . LEU A 1 91 ? 9.930 -3.320 -15.167 1.00 74.38 91 LEU A CA 1
ATOM 747 C C . LEU A 1 91 ? 11.296 -3.399 -15.861 1.00 74.38 91 LEU A C 1
ATOM 749 O O . LEU A 1 91 ? 11.369 -3.657 -17.065 1.00 74.38 91 LEU A O 1
ATOM 753 N N . GLU A 1 92 ? 12.382 -3.173 -15.127 1.00 77.75 92 GLU A N 1
ATOM 754 C CA . GLU A 1 92 ? 13.744 -3.258 -15.655 1.00 77.75 92 GLU A CA 1
ATOM 755 C C . GLU A 1 92 ? 14.205 -4.724 -15.790 1.00 77.75 92 GLU A C 1
ATOM 757 O O . GLU A 1 92 ? 14.985 -5.046 -16.693 1.00 77.75 92 GLU A O 1
ATOM 762 N N . GLY A 1 93 ? 13.597 -5.645 -15.033 1.00 65.44 93 GLY A N 1
ATOM 763 C CA . GLY A 1 93 ? 13.906 -7.078 -15.032 1.00 65.44 93 GLY A CA 1
ATOM 764 C C . GLY A 1 93 ? 15.037 -7.449 -14.070 1.00 65.44 93 GLY A C 1
ATOM 765 O O . GLY A 1 93 ? 15.604 -8.536 -14.181 1.00 65.44 93 GLY A O 1
ATOM 766 N N . GLU A 1 94 ? 15.371 -6.559 -13.135 1.00 58.47 94 GLU A N 1
ATOM 767 C CA . GLU A 1 94 ? 16.322 -6.816 -12.055 1.00 58.47 94 GLU A CA 1
ATOM 768 C C . GLU A 1 94 ? 15.585 -7.480 -10.882 1.00 58.47 94 GLU A C 1
ATOM 770 O O . GLU A 1 94 ? 15.254 -6.850 -9.882 1.00 58.47 94 GLU A O 1
ATOM 775 N N . TYR A 1 95 ? 15.290 -8.778 -11.005 1.00 52.19 95 TYR A N 1
ATOM 776 C CA . TYR A 1 95 ? 14.691 -9.533 -9.904 1.00 52.19 95 TYR A CA 1
ATOM 777 C C . TYR A 1 95 ? 15.743 -9.802 -8.814 1.00 52.19 95 TYR A C 1
ATOM 779 O O . TYR A 1 95 ? 16.573 -10.703 -8.943 1.00 52.19 95 TYR A O 1
ATOM 787 N N . GLY A 1 96 ? 15.719 -9.019 -7.734 1.00 54.03 96 GLY A N 1
ATOM 788 C CA . GLY A 1 96 ? 16.411 -9.342 -6.484 1.00 54.03 96 GLY A CA 1
ATOM 789 C C . GLY A 1 96 ? 15.533 -10.235 -5.596 1.00 54.03 96 GLY A C 1
ATOM 790 O O . GLY A 1 96 ? 14.322 -10.012 -5.540 1.00 54.03 96 GLY A O 1
ATOM 791 N N . PRO A 1 97 ? 16.085 -11.251 -4.903 1.00 44.28 97 PRO A N 1
ATOM 792 C CA . PRO A 1 97 ? 15.299 -12.067 -3.984 1.00 44.28 97 PRO A CA 1
ATOM 793 C C . PRO A 1 97 ? 14.683 -11.181 -2.898 1.00 44.28 97 PRO A C 1
ATOM 795 O O . PRO A 1 97 ? 15.355 -10.322 -2.330 1.00 44.28 97 PRO A O 1
ATOM 798 N N . LEU A 1 98 ? 13.395 -11.398 -2.622 1.00 49.06 98 LEU A N 1
ATOM 799 C CA . LEU A 1 98 ? 12.698 -10.766 -1.508 1.00 49.06 98 LEU A CA 1
ATOM 800 C C . LEU A 1 98 ? 13.403 -11.204 -0.221 1.00 49.06 98 LEU A C 1
ATOM 802 O O . LEU A 1 98 ? 13.273 -12.364 0.175 1.00 49.06 98 LEU A O 1
ATOM 806 N N . GLU A 1 99 ? 14.184 -10.312 0.391 1.00 47.50 99 GLU A N 1
ATOM 807 C CA . GLU A 1 99 ? 14.695 -10.534 1.741 1.00 47.50 99 GLU A CA 1
ATOM 808 C C . GLU A 1 99 ? 13.487 -10.796 2.645 1.00 47.50 99 GLU A C 1
ATOM 810 O O . GLU A 1 99 ? 12.592 -9.959 2.788 1.00 47.50 99 GLU A O 1
ATOM 815 N N . GLN A 1 100 ? 13.422 -12.027 3.150 1.00 42.78 100 GLN A N 1
ATOM 816 C CA .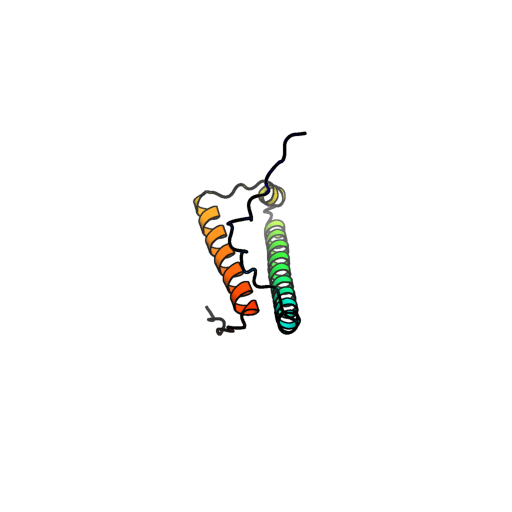 GLN A 1 100 ? 12.487 -12.412 4.191 1.00 42.78 100 GLN A CA 1
ATOM 817 C C . GLN A 1 100 ? 12.985 -11.776 5.491 1.00 42.78 100 GLN A C 1
ATOM 819 O O . GLN A 1 100 ? 14.176 -11.862 5.780 1.00 42.78 100 GLN A O 1
ATOM 824 N N . GLU A 1 101 ? 12.046 -11.110 6.165 1.00 40.19 101 GLU A N 1
ATOM 825 C CA . GLU A 1 101 ? 12.118 -10.339 7.423 1.00 40.19 101 GLU A CA 1
ATOM 826 C C . GLU A 1 101 ? 13.323 -10.562 8.352 1.00 40.19 101 GLU A C 1
ATOM 828 O O . GLU A 1 101 ? 13.620 -11.723 8.718 1.00 40.19 101 GLU A O 1
#

Radius of gyration: 23.27 Å; chains: 1; bounding box: 34×55×65 Å

pLDDT: mean 81.65, std 14.65, range [40.19, 97.56]

Foldseek 3Di:
DDDDDDDPDPDDDPPDPDDDPVLVVLVVVLVVVVVVVVVVVVVVVVVVQVVCVVVVHHCPVVVVPPDDDPVVVVVVVVVVVVVVVVSVCSSVVVDDPDPDD

Sequence (101 aa):
MKNFKLHPATSKPRKRKSLIESDVEKIGQAILTLTKEIWTLADRQIITENILKKKGIDITEEIEFYQPTPELEKELDRKRKALIKRVIDDLEGEYGPLEQE